Protein AF-A0A6M3KZ88-F1 (afdb_monomer_lite)

Radius of gyration: 14.95 Å; chains: 1; bounding box: 34×20×36 Å

InterPro domains:
  IPR014729 Rossmann-like alpha/beta/alpha sandwich fold [G3DSA:3.40.50.620] (1-42)

Sequence (71 aa):
DYLRKYNVPYSKIYDMGYTRTGCMFCMFGVHMEDEPNRFQLMSITHPKLHDYCINKLGCGKVLDYIGVPYE

Foldseek 3Di:
DVCVVVVPDDDCVVVVVDPDDPDLLDPVCQVVDDPVGSLQVCCPPPVVVSCCSCPVVVVVVVCVVVVHDRD

Secondary structure (DSSP, 8-state):
-HHHHTT----GGGGGT-S----TT--TTGGGSPSS-HHHHHHHH-HHHHHIIIIIS-HHHHHHHHT----

pLDDT: mean 91.84, std 6.22, range [70.62, 98.0]

Structure (mmCIF, N/CA/C/O backbone):
data_AF-A0A6M3KZ88-F1
#
_entry.id   AF-A0A6M3KZ88-F1
#
loop_
_atom_site.group_PDB
_atom_site.id
_atom_site.type_symbol
_atom_site.label_atom_id
_atom_site.label_alt_id
_atom_site.label_comp_id
_atom_site.label_asym_id
_atom_site.label_entity_id
_atom_site.label_seq_id
_atom_site.pdbx_PDB_ins_code
_atom_site.Cartn_x
_atom_site.Cartn_y
_atom_site.Cartn_z
_atom_site.occupancy
_atom_site.B_iso_or_equiv
_atom_site.auth_seq_id
_atom_site.auth_comp_id
_atom_site.auth_asym_id
_atom_site.auth_atom_id
_atom_site.pdbx_PDB_model_num
ATOM 1 N N . ASP A 1 1 ? 17.244 -5.513 -18.835 1.00 79.25 1 ASP A N 1
ATOM 2 C CA . ASP A 1 1 ? 18.236 -5.174 -19.886 1.00 79.25 1 ASP A CA 1
ATOM 3 C C . ASP A 1 1 ? 17.941 -3.920 -20.696 1.00 79.25 1 ASP A C 1
ATOM 5 O O . ASP A 1 1 ? 18.864 -3.144 -20.915 1.00 79.25 1 ASP A O 1
ATOM 9 N N . TYR A 1 2 ? 16.690 -3.660 -21.092 1.00 92.81 2 TYR A N 1
ATOM 10 C CA . TYR A 1 2 ? 16.334 -2.480 -21.897 1.00 92.81 2 TYR A CA 1
ATOM 11 C C 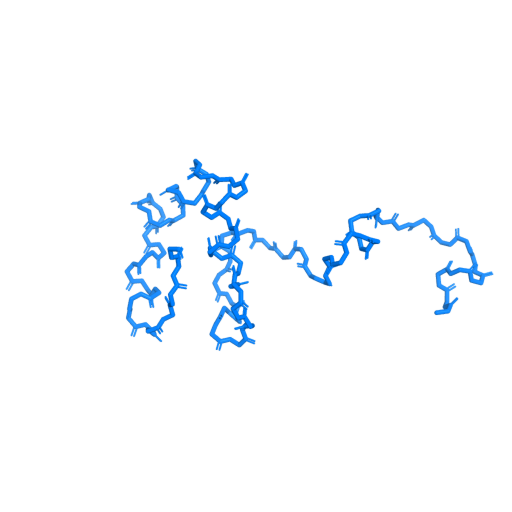. TYR A 1 2 ? 16.817 -1.141 -21.303 1.00 92.81 2 TYR A C 1
ATOM 13 O O . TYR A 1 2 ? 17.516 -0.390 -21.977 1.00 92.81 2 TYR A O 1
ATOM 21 N N . LEU A 1 3 ? 16.514 -0.872 -20.025 1.00 91.94 3 LEU A N 1
ATOM 22 C CA . LEU A 1 3 ? 16.869 0.395 -19.364 1.00 91.94 3 LEU A CA 1
ATOM 23 C C . LEU A 1 3 ? 18.376 0.684 -19.409 1.00 91.94 3 LEU A C 1
ATOM 25 O O . LEU A 1 3 ? 18.780 1.803 -19.707 1.00 91.94 3 LEU A O 1
ATOM 29 N N . ARG A 1 4 ? 19.203 -0.346 -19.180 1.00 89.00 4 ARG A N 1
ATOM 30 C CA . ARG A 1 4 ? 20.669 -0.237 -19.198 1.00 89.00 4 ARG A CA 1
ATOM 31 C C . ARG A 1 4 ? 21.206 -0.055 -20.615 1.00 89.00 4 ARG A C 1
ATOM 33 O O . ARG A 1 4 ? 22.062 0.793 -20.828 1.00 89.00 4 ARG A O 1
ATOM 40 N N . LYS A 1 5 ? 20.677 -0.809 -21.587 1.00 96.50 5 LYS A N 1
ATOM 41 C CA . LYS A 1 5 ? 21.102 -0.744 -22.996 1.00 96.50 5 LYS A CA 1
ATOM 42 C C . LYS A 1 5 ? 20.927 0.652 -23.603 1.00 96.50 5 LYS A C 1
ATOM 44 O O . LYS A 1 5 ? 21.747 1.058 -24.416 1.00 96.50 5 LYS A O 1
ATOM 49 N N . TYR A 1 6 ? 19.869 1.361 -23.217 1.00 97.12 6 TYR A N 1
ATOM 50 C CA . TYR A 1 6 ? 19.516 2.670 -23.777 1.00 97.12 6 TYR A CA 1
ATOM 51 C C . TYR A 1 6 ? 19.732 3.837 -22.806 1.00 97.12 6 TYR A C 1
ATOM 53 O O . TYR A 1 6 ? 19.337 4.956 -23.116 1.00 97.12 6 TYR A O 1
ATOM 61 N N . ASN A 1 7 ? 20.344 3.583 -21.644 1.00 94.00 7 ASN A N 1
ATOM 62 C CA . ASN A 1 7 ? 20.572 4.573 -20.589 1.00 94.00 7 ASN A CA 1
ATOM 63 C C . ASN A 1 7 ? 19.312 5.401 -20.257 1.00 94.00 7 ASN A C 1
ATOM 65 O O . ASN A 1 7 ? 19.358 6.626 -20.133 1.00 94.00 7 ASN A O 1
ATOM 69 N N . VAL A 1 8 ? 18.163 4.724 -20.175 1.00 95.19 8 VAL A N 1
ATOM 70 C CA . VAL A 1 8 ? 16.876 5.375 -19.907 1.00 95.19 8 VAL A CA 1
ATOM 71 C C . VAL A 1 8 ? 16.850 5.807 -18.441 1.00 95.19 8 VAL A C 1
ATOM 73 O O . VAL A 1 8 ? 17.060 4.957 -17.570 1.00 95.19 8 VAL A O 1
ATOM 76 N N . PRO A 1 9 ? 16.574 7.086 -18.136 1.00 94.31 9 PRO A N 1
ATOM 77 C CA . PRO A 1 9 ? 16.465 7.532 -16.757 1.00 94.31 9 PRO A CA 1
ATOM 78 C C . PRO A 1 9 ? 15.292 6.830 -16.062 1.00 94.31 9 PRO A C 1
ATOM 80 O O . PRO A 1 9 ? 14.186 6.756 -16.596 1.00 94.31 9 PRO A O 1
ATOM 83 N N . TYR A 1 10 ? 15.535 6.329 -14.854 1.00 91.62 10 TYR A N 1
ATOM 84 C CA . TYR A 1 10 ? 14.522 5.723 -13.994 1.00 91.62 10 TYR A CA 1
ATOM 85 C C . TYR A 1 10 ? 14.771 6.097 -12.528 1.00 91.62 10 TYR A C 1
ATOM 87 O O . TYR A 1 10 ? 15.818 6.642 -12.172 1.00 91.62 10 TYR A O 1
ATOM 95 N N . SER A 1 11 ? 13.781 5.844 -11.673 1.00 90.69 11 SER A N 1
ATOM 96 C CA . SER A 1 11 ? 13.881 6.168 -10.249 1.00 90.69 11 SER A CA 1
ATOM 97 C C . SER A 1 11 ? 14.800 5.195 -9.507 1.00 90.69 11 SER A C 1
ATOM 99 O O . SER A 1 11 ? 14.613 3.984 -9.585 1.00 90.69 11 SER A O 1
ATOM 101 N N . LYS A 1 12 ? 15.726 5.716 -8.694 1.00 90.69 12 LYS A N 1
ATOM 102 C CA . LYS A 1 12 ? 16.652 4.903 -7.880 1.00 90.69 12 LYS A CA 1
ATOM 103 C C . LYS A 1 12 ? 15.959 4.009 -6.847 1.00 90.69 12 LYS A C 1
ATOM 105 O O . LYS A 1 12 ? 16.572 3.085 -6.331 1.00 90.69 1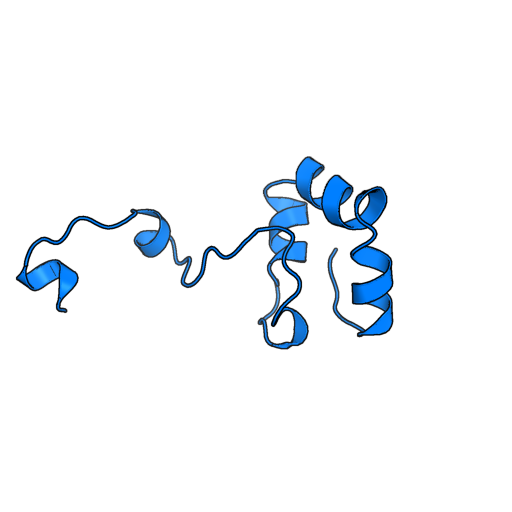2 LYS A O 1
ATOM 110 N N . ILE A 1 13 ? 14.681 4.253 -6.545 1.00 87.31 13 ILE A N 1
ATOM 111 C CA . ILE A 1 13 ? 13.905 3.424 -5.608 1.00 87.31 13 ILE A CA 1
ATOM 112 C C . ILE A 1 13 ? 13.845 1.957 -6.056 1.00 87.31 13 ILE A C 1
ATOM 114 O O . ILE A 1 13 ? 13.830 1.059 -5.220 1.00 87.31 13 ILE A O 1
ATOM 118 N N . TYR A 1 14 ? 13.872 1.707 -7.369 1.00 87.12 14 TYR A N 1
ATOM 119 C CA . TYR A 1 14 ? 13.858 0.352 -7.918 1.00 87.12 14 TYR A CA 1
ATOM 120 C C . TYR A 1 14 ? 15.172 -0.398 -7.643 1.00 87.12 14 TYR A C 1
ATOM 122 O O . TYR A 1 14 ? 15.171 -1.623 -7.576 1.00 87.12 14 TYR A O 1
ATOM 130 N N . ASP A 1 15 ? 16.272 0.322 -7.399 1.00 88.88 15 ASP A N 1
ATOM 131 C CA . ASP A 1 15 ? 17.549 -0.269 -6.980 1.00 88.88 15 ASP A CA 1
ATOM 132 C C . ASP A 1 15 ? 17.557 -0.633 -5.486 1.00 88.88 15 ASP A C 1
ATOM 134 O O . ASP A 1 15 ? 18.391 -1.416 -5.040 1.00 88.88 15 ASP A O 1
ATOM 138 N N . MET A 1 16 ? 16.616 -0.090 -4.705 1.00 85.81 16 MET A N 1
ATOM 139 C CA . MET A 1 16 ? 16.469 -0.357 -3.269 1.00 85.81 16 MET A CA 1
ATOM 140 C C . MET A 1 16 ? 15.573 -1.575 -2.981 1.00 85.81 16 MET A C 1
ATOM 142 O O . MET A 1 16 ? 15.267 -1.844 -1.824 1.00 85.81 16 MET A O 1
ATOM 146 N N . GLY A 1 17 ? 15.131 -2.296 -4.019 1.00 79.06 17 GLY A N 1
ATOM 147 C CA . GLY A 1 17 ? 14.285 -3.488 -3.896 1.00 79.06 17 GLY A CA 1
ATOM 148 C C . GLY A 1 17 ? 12.779 -3.227 -3.983 1.00 79.06 17 GLY A C 1
ATOM 149 O O . GLY A 1 17 ? 11.999 -4.178 -3.973 1.00 79.06 17 GLY A O 1
ATOM 150 N N . TYR A 1 18 ? 12.340 -1.973 -4.133 1.00 79.31 18 TYR A N 1
ATOM 151 C CA . TYR A 1 18 ? 10.922 -1.673 -4.336 1.00 79.31 18 TYR A CA 1
ATOM 152 C C . TYR A 1 18 ? 10.501 -2.028 -5.760 1.00 79.31 18 TYR A C 1
ATOM 154 O O . TYR A 1 18 ? 10.914 -1.381 -6.717 1.00 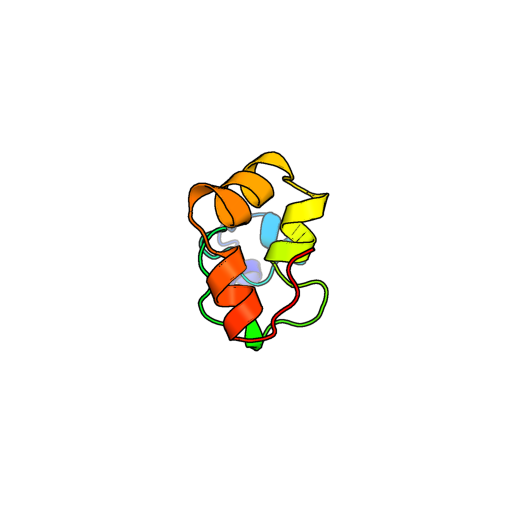79.31 18 TYR A O 1
ATOM 162 N N . THR A 1 19 ? 9.644 -3.034 -5.914 1.00 76.75 19 THR A N 1
ATOM 163 C CA . THR A 1 19 ? 9.138 -3.470 -7.226 1.00 76.75 19 THR A CA 1
ATOM 164 C C . THR A 1 19 ? 7.881 -2.717 -7.654 1.00 76.75 19 THR A C 1
ATOM 166 O O . THR A 1 19 ? 7.651 -2.528 -8.851 1.00 76.75 19 THR A O 1
ATO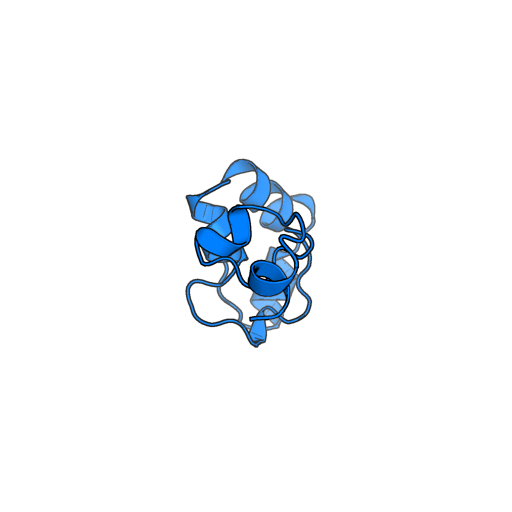M 169 N N . ARG A 1 20 ? 7.069 -2.252 -6.695 1.00 72.75 20 ARG A N 1
ATOM 170 C CA . ARG A 1 20 ? 5.882 -1.422 -6.932 1.00 72.75 20 ARG A CA 1
ATOM 171 C C . ARG A 1 20 ? 5.732 -0.372 -5.843 1.00 72.75 20 ARG A C 1
ATOM 173 O O . ARG A 1 20 ? 5.712 -0.692 -4.663 1.00 72.75 20 ARG A O 1
ATOM 180 N N . THR A 1 21 ? 5.563 0.879 -6.255 1.00 70.62 21 THR A N 1
ATOM 181 C CA . THR A 1 21 ? 5.375 2.027 -5.356 1.00 70.62 21 THR A CA 1
ATOM 182 C C . THR A 1 21 ? 3.986 2.629 -5.515 1.00 70.62 21 THR A C 1
ATOM 184 O O . THR A 1 21 ? 3.849 3.844 -5.639 1.00 70.62 21 THR A O 1
ATOM 187 N N . GLY A 1 22 ? 2.957 1.779 -5.619 1.00 77.12 22 GLY A N 1
ATOM 188 C CA . GLY A 1 22 ? 1.568 2.230 -5.751 1.00 77.12 22 GLY A CA 1
ATOM 189 C C . GLY A 1 22 ? 1.158 3.214 -4.645 1.00 77.12 22 GLY A C 1
ATOM 190 O O . GLY A 1 22 ? 1.912 3.481 -3.711 1.00 77.12 22 GLY A O 1
ATOM 191 N N . CYS A 1 23 ? -0.050 3.776 -4.730 1.00 84.44 23 CYS A N 1
ATOM 192 C CA . CYS A 1 23 ? -0.527 4.709 -3.707 1.00 84.44 23 CYS A CA 1
ATOM 193 C C . CYS A 1 23 ? -0.430 4.075 -2.308 1.00 84.44 23 CYS A C 1
ATOM 195 O O . CYS A 1 23 ? -0.947 2.981 -2.095 1.00 84.44 23 CYS A O 1
ATOM 197 N N . MET A 1 24 ? 0.197 4.780 -1.363 1.00 83.06 24 MET A N 1
ATOM 198 C CA . MET A 1 24 ? 0.490 4.253 -0.023 1.00 83.06 24 MET A CA 1
ATOM 199 C C . MET A 1 24 ? -0.767 3.750 0.706 1.00 83.06 24 MET A C 1
ATOM 201 O O . MET A 1 24 ? -0.752 2.684 1.300 1.00 83.06 24 MET A O 1
ATOM 205 N N . PHE A 1 25 ? -1.879 4.477 0.590 1.00 88.56 25 PHE A N 1
ATOM 206 C CA . PHE A 1 25 ? -3.169 4.152 1.215 1.00 88.56 25 PHE A CA 1
ATOM 207 C C . PHE A 1 25 ? -4.036 3.181 0.392 1.00 88.56 25 PHE A C 1
ATOM 209 O O . PHE A 1 25 ? -5.162 2.868 0.774 1.00 88.56 25 PHE A O 1
ATOM 216 N N . CYS A 1 26 ? -3.570 2.740 -0.778 1.00 90.62 26 CYS A N 1
ATOM 217 C CA . CYS A 1 26 ? -4.346 1.850 -1.627 1.00 90.62 26 CYS A CA 1
ATOM 218 C C . CYS A 1 26 ? -4.285 0.422 -1.087 1.00 90.62 26 CYS A C 1
ATOM 220 O O . CYS A 1 26 ? -3.210 -0.159 -0.957 1.00 90.62 26 CYS A O 1
ATOM 222 N N . MET A 1 27 ? -5.455 -0.157 -0.835 1.00 91.38 27 MET A N 1
ATOM 223 C CA . MET A 1 27 ? -5.600 -1.528 -0.344 1.00 91.38 27 MET A CA 1
ATOM 224 C C . MET A 1 27 ? -5.727 -2.566 -1.467 1.00 91.38 27 MET A C 1
ATOM 226 O O . MET A 1 27 ? -5.811 -3.764 -1.198 1.00 91.38 27 MET A O 1
ATOM 230 N N . PHE A 1 28 ? -5.754 -2.146 -2.737 1.00 91.69 28 PHE A N 1
ATOM 231 C CA . PHE A 1 28 ? -5.836 -3.100 -3.839 1.00 91.69 28 PHE A CA 1
ATOM 232 C C . PHE A 1 28 ? -4.606 -4.005 -3.866 1.00 91.69 28 PHE A C 1
ATOM 234 O O . PHE A 1 28 ? -3.462 -3.549 -3.959 1.00 91.69 28 PHE A O 1
ATOM 241 N N . GLY A 1 29 ? -4.887 -5.306 -3.808 1.00 91.19 29 GLY A N 1
ATOM 242 C CA . GLY A 1 29 ? -3.886 -6.361 -3.838 1.00 91.19 29 GLY A CA 1
ATOM 243 C C . GLY A 1 29 ? -3.157 -6.607 -2.521 1.00 91.19 29 GLY A C 1
ATOM 244 O O . GLY A 1 29 ? -2.281 -7.456 -2.526 1.00 91.19 29 GLY A O 1
ATOM 245 N N . VAL A 1 30 ? -3.517 -5.944 -1.413 1.00 92.38 30 VAL A N 1
ATOM 246 C CA . VAL A 1 30 ? -2.831 -6.134 -0.116 1.00 92.38 30 VAL A CA 1
ATOM 247 C C . VAL A 1 30 ? -2.883 -7.587 0.384 1.00 92.38 30 VAL A C 1
ATOM 249 O O . VAL A 1 30 ? -1.911 -8.088 0.922 1.00 92.38 30 VAL A O 1
ATOM 252 N N . HIS A 1 31 ? -3.981 -8.301 0.119 1.00 93.00 31 HIS A N 1
ATOM 253 C CA . HIS A 1 31 ? -4.155 -9.721 0.457 1.00 93.00 31 HIS A CA 1
ATOM 254 C C . HIS A 1 31 ? -3.308 -10.682 -0.399 1.00 93.00 31 HIS A C 1
ATOM 256 O O . HIS A 1 31 ? -3.327 -11.884 -0.163 1.00 93.00 31 HIS A O 1
ATOM 262 N N . MET A 1 32 ? -2.631 -10.171 -1.432 1.00 93.19 32 MET A N 1
ATOM 263 C CA . MET A 1 32 ? -1.711 -10.933 -2.283 1.00 93.19 32 MET A CA 1
ATOM 264 C C . MET A 1 32 ? -0.246 -10.564 -2.016 1.00 93.19 32 MET A C 1
ATOM 266 O O . MET A 1 32 ? 0.627 -11.014 -2.754 1.00 93.19 32 MET A O 1
ATOM 270 N N . GLU A 1 33 ? 0.027 -9.688 -1.046 1.00 90.38 33 GLU A N 1
ATOM 271 C CA . GLU A 1 33 ? 1.392 -9.305 -0.689 1.00 90.38 33 GLU A CA 1
ATOM 272 C C . GLU A 1 33 ? 1.994 -10.294 0.301 1.00 90.38 33 GLU A C 1
ATOM 274 O O . GLU A 1 33 ? 1.305 -10.791 1.191 1.00 90.38 33 GLU A O 1
ATOM 279 N N . ASP A 1 34 ? 3.295 -10.535 0.155 1.00 89.88 34 ASP A N 1
ATOM 280 C CA . ASP A 1 34 ? 4.074 -11.258 1.152 1.00 89.88 34 ASP A CA 1
ATOM 281 C C . ASP A 1 34 ? 4.220 -10.417 2.429 1.00 89.88 34 ASP A C 1
ATOM 283 O O . ASP A 1 34 ? 4.198 -9.183 2.389 1.00 89.88 34 ASP A O 1
ATOM 287 N N . GLU A 1 35 ? 4.416 -11.083 3.567 1.00 91.25 35 GLU A N 1
ATOM 288 C CA . GLU A 1 35 ? 4.735 -10.402 4.820 1.00 91.25 35 GLU A CA 1
ATOM 289 C C . GLU A 1 35 ? 6.235 -10.047 4.911 1.00 91.25 35 GLU A C 1
ATOM 291 O O . GLU A 1 35 ? 7.088 -10.881 4.586 1.00 91.25 35 GLU A O 1
ATOM 296 N N . PRO A 1 36 ? 6.591 -8.841 5.398 1.00 91.38 36 PRO A N 1
ATOM 297 C CA . PRO A 1 36 ? 5.684 -7.772 5.820 1.00 91.38 36 PRO A CA 1
ATOM 298 C C . PRO A 1 36 ? 5.035 -7.063 4.622 1.00 91.38 36 PRO A C 1
ATOM 300 O O . PRO A 1 36 ? 5.726 -6.598 3.711 1.00 91.38 36 PRO A O 1
ATOM 303 N N . ASN A 1 37 ? 3.707 -6.925 4.653 1.00 91.75 37 ASN A N 1
ATOM 304 C CA . ASN A 1 37 ? 2.980 -6.229 3.592 1.00 91.75 37 ASN A CA 1
ATOM 305 C C . ASN A 1 37 ? 3.169 -4.707 3.686 1.00 91.75 37 ASN A C 1
ATOM 307 O O . ASN A 1 37 ? 3.764 -4.178 4.632 1.00 91.75 37 ASN A O 1
ATOM 311 N N . ARG A 1 38 ? 2.634 -3.959 2.716 1.00 90.69 38 ARG A N 1
ATOM 312 C CA . ARG A 1 38 ? 2.845 -2.505 2.646 1.00 90.69 38 ARG A CA 1
ATOM 313 C C . ARG A 1 38 ? 2.380 -1.735 3.886 1.00 90.69 38 ARG A C 1
ATOM 315 O O . ARG A 1 38 ? 2.998 -0.722 4.204 1.00 90.69 38 ARG A O 1
ATOM 322 N N . PHE A 1 39 ? 1.311 -2.158 4.568 1.00 94.62 39 PHE A N 1
ATOM 323 C CA . PHE A 1 39 ? 0.825 -1.453 5.759 1.00 94.62 39 PHE A CA 1
ATOM 324 C C . PHE A 1 39 ? 1.709 -1.753 6.968 1.00 94.62 39 PHE A C 1
ATOM 326 O O . PHE A 1 39 ? 2.055 -0.821 7.686 1.00 94.62 39 PHE A O 1
ATOM 333 N N . GLN A 1 40 ? 2.184 -2.989 7.116 1.00 94.62 40 GLN A N 1
ATOM 334 C CA . GLN A 1 40 ? 3.170 -3.349 8.142 1.00 94.62 40 GLN A CA 1
ATOM 335 C C . GLN A 1 40 ? 4.507 -2.625 7.908 1.00 94.62 40 GLN A C 1
ATOM 337 O O . GLN A 1 40 ? 5.100 -2.041 8.808 1.00 94.62 40 GLN A O 1
ATOM 342 N N . LEU A 1 41 ? 4.969 -2.542 6.657 1.00 91.69 41 LEU A N 1
ATOM 343 C CA . LEU A 1 41 ? 6.143 -1.730 6.316 1.00 91.69 41 LEU A CA 1
ATOM 344 C C . LEU A 1 41 ? 5.913 -0.239 6.600 1.00 91.69 41 LEU A C 1
ATOM 346 O O . LEU A 1 41 ? 6.835 0.471 7.015 1.00 91.69 41 LEU A O 1
ATOM 350 N N . MET A 1 42 ? 4.696 0.262 6.383 1.00 93.19 42 MET A N 1
ATOM 351 C CA . MET A 1 42 ? 4.342 1.651 6.673 1.00 93.19 42 MET A CA 1
ATOM 352 C C . MET A 1 42 ? 4.291 1.937 8.176 1.00 93.19 42 MET A C 1
ATOM 354 O O . MET A 1 42 ? 4.677 3.041 8.564 1.00 93.19 42 MET A O 1
ATOM 358 N N . SER A 1 43 ? 3.875 0.978 9.012 1.00 95.75 43 SER A N 1
ATOM 359 C CA . SER A 1 43 ? 3.860 1.133 10.475 1.00 95.75 43 SER A CA 1
ATOM 360 C C . SER A 1 43 ? 5.269 1.436 11.005 1.00 95.75 43 SER A C 1
ATOM 362 O O . SER A 1 43 ? 5.444 2.326 11.839 1.00 95.75 43 SER A O 1
ATOM 364 N N . ILE A 1 44 ? 6.289 0.804 10.414 1.00 94.81 44 ILE A N 1
ATOM 365 C CA . ILE A 1 44 ? 7.705 1.000 10.754 1.00 94.81 44 ILE A CA 1
ATOM 366 C C . ILE A 1 44 ? 8.275 2.271 10.109 1.00 94.81 44 ILE A C 1
ATOM 368 O O . ILE A 1 44 ? 8.910 3.091 10.771 1.00 94.81 44 ILE A O 1
ATOM 372 N N . THR A 1 45 ? 8.094 2.435 8.797 1.00 92.62 45 THR A N 1
ATOM 373 C CA . THR A 1 45 ? 8.800 3.481 8.033 1.00 92.62 45 THR A CA 1
ATOM 374 C C . THR A 1 45 ? 8.142 4.857 8.134 1.00 92.62 45 THR A C 1
ATOM 376 O O . THR A 1 45 ? 8.836 5.873 8.098 1.00 92.62 45 THR A O 1
ATOM 379 N N . HIS A 1 46 ? 6.813 4.912 8.257 1.00 94.50 46 HIS A N 1
ATOM 380 C CA . HIS A 1 46 ? 6.021 6.143 8.239 1.00 94.50 46 HIS A CA 1
ATOM 381 C C . HIS A 1 46 ? 4.831 6.063 9.219 1.00 94.50 46 HIS A C 1
ATOM 383 O O . HIS A 1 46 ? 3.676 6.184 8.799 1.00 94.50 46 HIS A O 1
ATOM 389 N N . PRO A 1 47 ? 5.074 5.944 10.538 1.00 97.06 47 PRO A N 1
ATOM 390 C CA . PRO A 1 47 ? 4.033 5.656 11.533 1.00 97.06 47 PRO A CA 1
ATOM 391 C C . PRO A 1 47 ? 2.879 6.670 11.546 1.00 97.06 47 PRO A C 1
ATOM 393 O O . PRO A 1 47 ? 1.728 6.311 11.762 1.00 97.06 47 PRO A O 1
ATOM 396 N N . LYS A 1 48 ? 3.149 7.950 11.250 1.00 97.75 48 LYS A N 1
ATOM 397 C CA . LYS A 1 48 ? 2.096 8.979 11.154 1.00 97.75 48 LYS A CA 1
ATOM 398 C C . LYS A 1 48 ? 1.149 8.757 9.970 1.00 97.75 48 LYS A C 1
ATOM 400 O O . LYS A 1 48 ? -0.036 9.054 10.070 1.00 97.75 48 LYS A O 1
ATOM 405 N N . LEU A 1 49 ? 1.677 8.283 8.839 1.00 95.88 49 LEU A N 1
ATOM 406 C CA . LEU A 1 49 ? 0.868 7.968 7.660 1.00 95.88 49 LEU A CA 1
ATOM 407 C C . LEU A 1 49 ? 0.104 6.664 7.860 1.00 95.88 49 LEU A C 1
ATOM 409 O O . LEU A 1 49 ? -1.047 6.574 7.439 1.00 95.88 49 LEU A O 1
ATOM 413 N N . HIS A 1 50 ? 0.720 5.696 8.537 1.00 96.81 50 HIS A N 1
ATOM 414 C CA . HIS A 1 50 ? 0.049 4.472 8.950 1.00 96.81 50 HIS A CA 1
ATOM 415 C C . HIS A 1 50 ? -1.160 4.775 9.839 1.00 96.81 50 HIS A C 1
ATOM 417 O O . HIS A 1 50 ? -2.273 4.424 9.456 1.00 96.81 50 HIS A O 1
ATOM 423 N N . ASP A 1 51 ? -0.986 5.545 10.920 1.00 98.00 51 ASP A N 1
ATOM 424 C CA . ASP A 1 51 ? -2.088 5.984 11.792 1.00 98.00 51 ASP A CA 1
ATOM 425 C C . ASP A 1 51 ? -3.191 6.702 11.004 1.00 98.00 51 ASP A C 1
ATOM 427 O O . ASP A 1 51 ? -4.379 6.424 11.168 1.00 98.00 51 ASP A O 1
ATOM 431 N N . TYR A 1 52 ? -2.808 7.584 10.079 1.00 97.44 52 TYR A N 1
ATOM 432 C CA . TYR A 1 52 ? -3.771 8.252 9.216 1.00 97.44 52 TYR A CA 1
ATOM 433 C C . TYR A 1 52 ? -4.581 7.255 8.370 1.00 97.44 52 TYR A C 1
ATOM 435 O O . TYR A 1 52 ? -5.809 7.347 8.322 1.00 97.44 52 TYR A O 1
ATOM 443 N N . CYS A 1 53 ? -3.937 6.270 7.744 1.00 96.44 53 CYS A N 1
ATOM 444 C CA . CYS A 1 53 ? -4.633 5.265 6.937 1.00 96.44 53 CYS A CA 1
ATOM 445 C C . CYS A 1 53 ? -5.524 4.360 7.797 1.00 96.44 53 CYS A C 1
ATOM 447 O O . CYS A 1 53 ? -6.706 4.180 7.499 1.00 96.44 53 CYS A O 1
ATOM 449 N N . ILE A 1 54 ? -4.977 3.815 8.881 1.00 97.50 54 ILE A N 1
ATOM 450 C CA . ILE A 1 54 ? -5.674 2.854 9.735 1.00 97.50 54 ILE A CA 1
ATOM 451 C C . ILE A 1 54 ? -6.828 3.528 10.484 1.00 97.50 54 ILE A C 1
ATOM 453 O O . ILE A 1 54 ? -7.963 3.055 10.394 1.00 97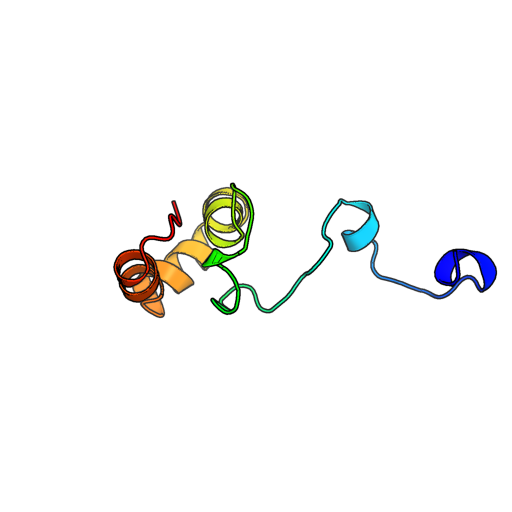.50 54 ILE A O 1
ATOM 457 N N . ASN A 1 55 ? -6.575 4.667 11.137 1.00 97.44 55 ASN A N 1
ATOM 458 C CA . ASN A 1 55 ? -7.510 5.281 12.083 1.00 97.44 55 ASN A CA 1
ATOM 459 C C . ASN A 1 55 ? -8.334 6.435 11.501 1.00 97.44 55 ASN A C 1
ATOM 461 O O . ASN A 1 55 ? -9.485 6.615 11.900 1.00 97.44 55 ASN A O 1
ATOM 465 N N . LYS A 1 56 ? -7.787 7.240 10.577 1.00 96.94 56 LYS A N 1
ATOM 466 C CA . LYS A 1 56 ? -8.517 8.397 10.011 1.00 96.94 56 LYS A CA 1
ATOM 467 C C . LYS A 1 56 ? -9.280 8.044 8.742 1.00 96.94 56 LYS A C 1
ATOM 469 O O . LYS A 1 56 ? -10.437 8.435 8.616 1.00 96.94 56 LYS A O 1
ATOM 474 N N . LEU A 1 57 ? -8.657 7.304 7.824 1.00 96.00 57 LEU A N 1
ATOM 475 C CA . LEU A 1 57 ? -9.323 6.813 6.612 1.00 96.00 57 LEU A CA 1
ATOM 476 C C . LEU A 1 57 ? -10.165 5.557 6.87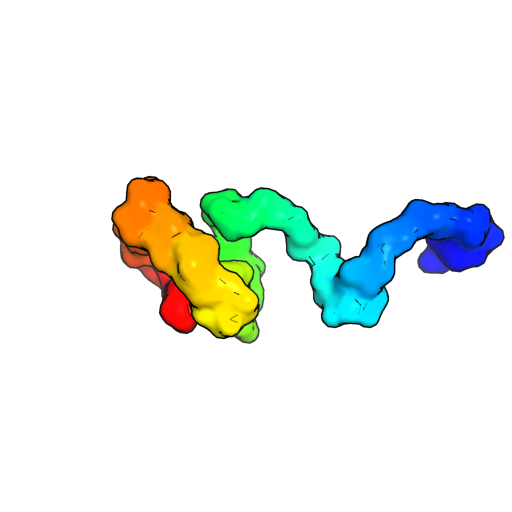4 1.00 96.00 57 LEU A C 1
ATOM 478 O O . LEU A 1 57 ? -11.051 5.241 6.085 1.00 96.00 57 LEU A O 1
ATOM 482 N N . GLY A 1 58 ? -9.917 4.862 7.988 1.00 96.12 58 GLY A N 1
ATOM 483 C CA . GLY A 1 58 ? -10.668 3.672 8.380 1.00 96.12 58 GLY A CA 1
ATOM 484 C C . GLY A 1 58 ? -10.266 2.408 7.623 1.00 96.12 58 GLY A C 1
ATOM 485 O O . GLY A 1 58 ? -11.047 1.456 7.598 1.00 96.12 58 GLY A O 1
ATOM 486 N N . CYS A 1 59 ? -9.066 2.370 7.028 1.00 96.56 59 CYS A N 1
ATOM 487 C CA . CYS A 1 59 ? -8.551 1.180 6.347 1.00 96.56 59 CYS A CA 1
ATOM 488 C C . CYS A 1 59 ? -8.462 -0.024 7.294 1.00 96.56 59 CYS A C 1
ATOM 490 O O . CYS A 1 59 ? -8.733 -1.137 6.851 1.00 96.56 59 CYS A O 1
ATOM 492 N N . GLY A 1 60 ? -8.169 0.196 8.585 1.00 97.12 60 GLY A N 1
ATOM 493 C CA . GLY A 1 60 ? -8.067 -0.871 9.589 1.00 97.12 60 GLY A CA 1
ATOM 494 C C . GLY A 1 60 ? -9.309 -1.759 9.628 1.00 97.12 60 GLY A C 1
ATOM 495 O O . GLY A 1 60 ? -9.201 -2.965 9.481 1.00 97.12 60 GLY A O 1
ATOM 496 N N . LYS A 1 61 ? -10.508 -1.160 9.633 1.00 97.75 61 LYS A N 1
ATOM 497 C CA . LYS A 1 61 ? -11.779 -1.909 9.649 1.00 97.75 61 LYS A CA 1
ATOM 498 C C . LYS A 1 61 ? -11.948 -2.837 8.450 1.00 97.75 61 LYS A C 1
ATOM 500 O O . LYS A 1 61 ? -12.568 -3.890 8.562 1.00 97.75 61 LYS A O 1
ATOM 505 N N . VAL A 1 62 ? -11.465 -2.416 7.282 1.00 96.62 62 VAL A N 1
ATOM 506 C CA . VAL A 1 62 ? -11.565 -3.240 6.077 1.00 96.62 62 VAL A CA 1
ATOM 507 C C . VAL A 1 62 ? -10.496 -4.324 6.085 1.00 96.62 62 VAL A C 1
ATOM 509 O O . VAL A 1 62 ? -10.796 -5.443 5.686 1.00 96.62 62 VAL A O 1
ATOM 512 N N . LEU A 1 63 ? -9.285 -4.009 6.552 1.00 97.00 63 LEU A N 1
ATOM 513 C CA . LEU A 1 63 ? -8.188 -4.967 6.698 1.00 97.00 63 LEU A CA 1
ATOM 514 C C . LEU A 1 63 ? -8.543 -6.065 7.714 1.00 97.00 63 LEU A C 1
ATOM 516 O O . LEU A 1 63 ? -8.387 -7.241 7.391 1.00 97.00 63 LEU A O 1
ATOM 520 N N . ASP A 1 64 ? -9.150 -5.697 8.846 1.00 98.00 64 ASP A N 1
ATOM 521 C CA . ASP A 1 64 ? -9.741 -6.624 9.819 1.00 98.00 64 ASP A CA 1
ATOM 522 C C . ASP A 1 64 ? -10.797 -7.522 9.166 1.00 98.00 64 ASP A C 1
ATOM 524 O O . ASP A 1 64 ? -10.776 -8.741 9.322 1.00 98.00 64 ASP A O 1
ATOM 528 N N . TYR A 1 65 ? -11.713 -6.929 8.390 1.00 97.62 65 TYR A N 1
ATOM 529 C CA . TYR A 1 65 ? -12.787 -7.663 7.717 1.00 97.62 65 TYR A CA 1
ATOM 530 C C . TYR A 1 65 ? -12.262 -8.708 6.720 1.00 97.62 65 TYR A C 1
ATOM 532 O O . TYR A 1 65 ? -12.847 -9.784 6.601 1.00 97.62 65 TYR A O 1
ATOM 540 N N . ILE A 1 66 ? -11.170 -8.411 6.008 1.00 96.56 66 ILE A N 1
ATOM 541 C CA . ILE A 1 66 ? -10.549 -9.344 5.054 1.00 96.56 66 ILE A CA 1
ATOM 542 C C . ILE A 1 66 ? -9.452 -10.222 5.678 1.00 96.56 66 ILE A C 1
ATOM 544 O O . ILE A 1 66 ? -8.863 -11.030 4.964 1.00 96.56 66 ILE A O 1
ATOM 548 N N . GLY A 1 67 ? -9.174 -10.079 6.977 1.00 96.31 67 GLY A N 1
ATOM 549 C CA . GLY A 1 67 ? -8.178 -10.875 7.697 1.00 96.31 67 GLY A CA 1
ATOM 550 C C . GLY A 1 67 ? -6.728 -10.612 7.279 1.00 96.31 67 GLY A C 1
ATOM 551 O O . GLY A 1 67 ? -5.918 -11.535 7.310 1.00 96.31 67 GLY A O 1
ATOM 552 N N . VAL A 1 68 ? -6.397 -9.387 6.861 1.00 97.00 68 VAL A N 1
ATOM 553 C CA . VAL A 1 68 ? -5.028 -9.007 6.474 1.00 97.00 68 VAL A CA 1
ATOM 554 C C . VAL A 1 68 ? -4.363 -8.239 7.621 1.00 97.00 68 VAL A C 1
ATOM 556 O O . VAL A 1 68 ? -4.902 -7.207 8.029 1.00 97.00 68 VAL A O 1
ATOM 559 N N . PRO A 1 69 ? -3.196 -8.683 8.129 1.00 96.69 69 PRO A N 1
ATOM 560 C CA . PRO A 1 69 ? -2.491 -7.971 9.189 1.00 96.69 69 PRO A CA 1
ATOM 561 C C . PRO A 1 69 ? -1.976 -6.627 8.679 1.00 96.69 69 PRO A C 1
ATOM 563 O O . PRO A 1 69 ? -1.621 -6.483 7.512 1.00 96.69 69 PRO A O 1
ATOM 566 N N . TYR A 1 70 ? -1.921 -5.623 9.543 1.00 95.50 70 TYR A N 1
ATOM 567 C CA . TYR A 1 70 ? -1.444 -4.293 9.160 1.00 95.50 70 TYR A CA 1
ATOM 568 C C . TYR A 1 70 ? -0.585 -3.622 10.223 1.00 95.50 70 TYR A C 1
ATOM 570 O O . TYR A 1 70 ? -0.165 -2.488 10.009 1.00 95.50 70 TYR A O 1
ATOM 578 N N . GLU A 1 71 ? -0.336 -4.299 11.342 1.00 90.12 71 GLU A N 1
ATOM 579 C CA . GLU A 1 71 ? 0.545 -3.839 12.418 1.00 90.12 71 GLU A CA 1
ATOM 580 C C . GLU A 1 71 ? 1.997 -4.247 12.152 1.00 90.12 71 GLU A C 1
ATOM 582 O O . GLU A 1 71 ? 2.229 -5.415 11.748 1.00 90.12 71 GLU A O 1
#

Organism: NCBI:txid1070528